Protein AF-A0A8C9UQI3-F1 (afdb_monomer_lite)

Radius of gyration: 52.39 Å; chains: 1; bounding box: 79×38×152 Å

Sequence (183 aa):
MIHDMELAVARRETIMTHAEGQSKMDKKAVTRTDFRHRQMELRKKIRDVHKANEECTKTISELEETQKLMSSSLLEKQEKLSMMQADSDMLEADLRRLVALKRQNLSEIVALQTRLKHLQAVIDGRYVFLFRSKKSLLMEHRRLNDRLGLLSTILTHVQDECPQFQEALSKVTQKIASKLQPT

Foldseek 3Di:
DVVVVVVVVVVVVVVVVVVVVVVPPPPPPCDPVNVVVVVVVVVVVVVVVVVVVVVVVVVVVVVVVVVVVVVVVVVVVVVVVVVVVVVVVVVVVVVVVVVVVVVVVVVVVVVVVVVVVQVVCVVVVNHDDPDPDPVRVVVVVVVVLVVLVVVLVVLVVCCVVCVVCVVVSVVVNVVSVVVNDDD

Structure (mmCIF, N/CA/C/O backbone):
data_AF-A0A8C9UQI3-F1
#
_entry.id   AF-A0A8C9UQI3-F1
#
loop_
_atom_site.group_PDB
_atom_site.id
_atom_site.type_symbol
_atom_site.label_atom_id
_atom_site.label_alt_id
_atom_site.label_comp_id
_atom_site.label_asym_id
_atom_site.label_entity_id
_atom_site.label_seq_id
_atom_site.pdbx_PDB_ins_code
_atom_site.Cartn_x
_atom_site.Cartn_y
_atom_site.Cartn_z
_atom_site.occupancy
_atom_site.B_iso_or_equiv
_atom_site.auth_seq_id
_atom_site.auth_comp_id
_atom_site.auth_asym_id
_atom_site.auth_atom_id
_atom_site.pdbx_PDB_model_num
ATOM 1 N N . MET A 1 1 ? 27.582 -24.320 -107.646 1.00 61.62 1 MET A N 1
ATOM 2 C CA . MET A 1 1 ? 26.244 -23.688 -107.568 1.00 61.62 1 MET A CA 1
ATOM 3 C C . MET A 1 1 ? 25.629 -23.807 -106.175 1.00 61.62 1 MET A C 1
ATOM 5 O O . MET A 1 1 ? 25.519 -22.777 -105.531 1.00 61.62 1 MET A O 1
ATOM 9 N N . ILE A 1 2 ? 25.297 -25.005 -105.662 1.00 75.25 2 ILE A N 1
ATOM 10 C CA . ILE A 1 2 ? 24.794 -25.159 -104.272 1.00 75.25 2 ILE A CA 1
ATOM 11 C C . ILE A 1 2 ? 25.864 -24.753 -103.244 1.00 75.25 2 ILE A C 1
ATOM 13 O O . ILE A 1 2 ? 25.605 -23.924 -102.379 1.00 75.25 2 ILE A O 1
ATOM 17 N N . HIS A 1 3 ? 27.097 -25.237 -103.422 1.00 78.94 3 HIS A N 1
ATOM 18 C CA . HIS A 1 3 ? 28.216 -24.935 -102.524 1.00 78.94 3 HIS A CA 1
ATOM 19 C C . HIS A 1 3 ? 28.535 -23.431 -102.409 1.00 78.94 3 HIS A C 1
ATOM 21 O O . HIS A 1 3 ? 28.840 -22.931 -101.330 1.00 78.94 3 HIS A O 1
ATOM 27 N N . ASP A 1 4 ? 28.410 -22.681 -103.508 1.00 79.31 4 ASP A N 1
ATOM 28 C CA . ASP A 1 4 ? 28.677 -21.238 -103.520 1.00 79.31 4 ASP A CA 1
ATOM 29 C C . ASP A 1 4 ? 27.595 -20.450 -102.764 1.00 79.31 4 ASP A C 1
ATOM 31 O O . ASP A 1 4 ? 27.897 -19.461 -102.093 1.00 79.31 4 ASP A O 1
ATOM 35 N N . MET A 1 5 ? 26.336 -20.905 -102.832 1.00 81.62 5 MET A N 1
ATOM 36 C CA . MET A 1 5 ? 25.239 -20.334 -102.046 1.00 81.62 5 MET A CA 1
ATOM 37 C C . MET A 1 5 ? 25.394 -20.646 -100.556 1.00 81.62 5 MET A C 1
ATOM 39 O O . MET A 1 5 ? 25.215 -19.747 -99.737 1.00 81.62 5 MET A O 1
ATOM 43 N N . GLU A 1 6 ? 25.784 -21.870 -100.196 1.00 84.88 6 GLU A N 1
ATOM 44 C CA . GLU A 1 6 ? 26.065 -22.249 -98.804 1.00 84.88 6 GLU A CA 1
ATOM 45 C C . GLU A 1 6 ? 27.216 -21.422 -98.220 1.00 84.88 6 GLU A C 1
ATOM 47 O O . GLU A 1 6 ? 27.108 -20.898 -97.111 1.00 84.88 6 GLU A O 1
ATOM 52 N N . LEU A 1 7 ? 28.284 -21.208 -98.995 1.00 87.69 7 LEU A N 1
ATOM 53 C CA . LEU A 1 7 ? 29.404 -20.361 -98.589 1.00 87.69 7 LEU A CA 1
ATOM 54 C C . LEU A 1 7 ? 28.975 -18.898 -98.393 1.00 87.69 7 LEU A C 1
ATOM 56 O O . LEU A 1 7 ? 29.434 -18.234 -97.460 1.00 87.69 7 LEU A O 1
ATOM 60 N N . ALA A 1 8 ? 28.094 -18.380 -99.252 1.00 86.75 8 ALA A N 1
ATOM 61 C CA . ALA A 1 8 ? 27.574 -17.021 -99.136 1.00 86.75 8 ALA A CA 1
ATOM 62 C C . ALA A 1 8 ? 26.671 -16.847 -97.902 1.00 86.75 8 ALA A C 1
ATOM 64 O O . ALA A 1 8 ? 26.783 -15.835 -97.204 1.00 86.75 8 ALA A O 1
ATOM 65 N N . VAL A 1 9 ? 25.822 -17.835 -97.601 1.00 85.38 9 VAL A N 1
ATOM 66 C CA . VAL A 1 9 ? 24.972 -17.845 -96.399 1.00 85.38 9 VAL A CA 1
ATOM 67 C C . VAL A 1 9 ? 25.831 -17.945 -95.139 1.00 85.38 9 VAL A C 1
ATOM 69 O O . VAL A 1 9 ? 25.709 -17.083 -94.271 1.00 85.38 9 VAL A O 1
ATOM 72 N N . ALA A 1 10 ? 26.788 -18.876 -95.087 1.00 86.56 10 ALA A N 1
ATOM 73 C CA . ALA A 1 10 ? 27.701 -19.022 -93.953 1.00 86.56 10 ALA A CA 1
ATOM 74 C C . ALA A 1 10 ? 28.517 -17.742 -93.697 1.00 86.56 10 ALA A C 1
ATOM 76 O O . ALA A 1 10 ? 28.660 -17.297 -92.555 1.00 86.56 10 ALA A O 1
ATOM 77 N N . ARG A 1 11 ? 29.008 -17.079 -94.757 1.00 87.19 11 ARG A N 1
ATOM 78 C CA . ARG A 1 11 ? 29.684 -15.774 -94.636 1.00 87.19 11 ARG A CA 1
ATOM 79 C C . ARG A 1 11 ? 28.756 -14.705 -94.073 1.00 87.19 11 ARG A C 1
ATOM 81 O O . ARG A 1 11 ? 29.174 -13.942 -93.207 1.00 87.19 11 ARG A O 1
ATOM 8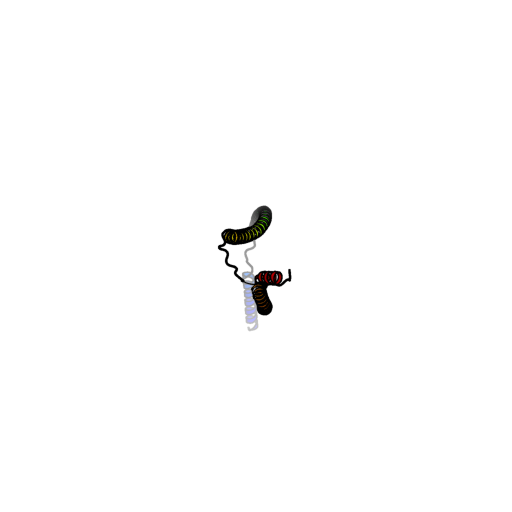8 N N . ARG A 1 12 ? 27.508 -14.643 -94.540 1.00 88.62 12 ARG A N 1
ATOM 89 C CA . ARG A 1 12 ? 26.529 -13.656 -94.071 1.00 88.62 12 ARG A CA 1
ATOM 90 C C . ARG A 1 12 ? 26.159 -13.878 -92.605 1.00 88.62 12 ARG A C 1
ATOM 92 O O . ARG A 1 12 ? 26.115 -12.910 -91.852 1.00 88.62 12 ARG A O 1
ATOM 99 N N . GLU A 1 13 ? 25.965 -15.124 -92.191 1.00 87.31 13 GLU A N 1
ATOM 100 C CA . GLU A 1 13 ? 25.694 -15.490 -90.797 1.00 87.31 13 GLU A CA 1
ATOM 101 C C . GLU A 1 13 ? 26.877 -15.163 -89.884 1.00 87.31 13 GLU A C 1
ATOM 103 O O . GLU A 1 13 ? 26.688 -14.607 -88.801 1.00 87.31 13 GLU A O 1
ATOM 108 N N . THR A 1 14 ? 28.106 -15.404 -90.349 1.00 86.19 14 THR A N 1
ATOM 109 C CA . THR A 1 14 ? 29.331 -15.040 -89.615 1.00 86.19 14 THR A CA 1
ATOM 110 C C . THR A 1 14 ? 29.457 -13.520 -89.458 1.00 86.19 14 THR A C 1
ATOM 112 O O . THR A 1 14 ? 29.793 -13.018 -88.387 1.00 86.19 14 THR A O 1
ATOM 115 N N . ILE A 1 15 ? 29.140 -12.754 -90.507 1.00 86.69 15 ILE A N 1
ATOM 116 C CA . ILE A 1 15 ? 29.147 -11.285 -90.452 1.00 86.69 15 ILE A CA 1
ATOM 117 C C . ILE A 1 15 ? 28.067 -10.773 -89.493 1.00 86.69 15 ILE A C 1
ATOM 119 O O . ILE A 1 15 ? 28.327 -9.861 -88.710 1.00 86.69 15 ILE A O 1
ATOM 123 N N . MET A 1 16 ? 26.872 -11.364 -89.528 1.00 86.44 16 MET A N 1
ATOM 124 C CA . MET A 1 16 ? 25.748 -10.968 -88.681 1.00 86.44 16 MET A CA 1
ATOM 125 C C . MET A 1 16 ? 26.020 -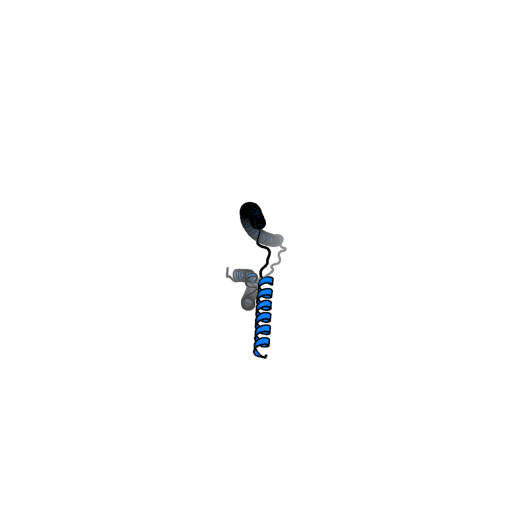11.263 -87.201 1.00 86.44 16 MET A C 1
ATOM 127 O O . MET A 1 16 ? 25.865 -10.374 -86.367 1.00 86.44 16 MET A O 1
ATOM 131 N N . THR A 1 17 ? 26.518 -12.459 -86.878 1.00 82.19 17 THR A N 1
ATOM 132 C CA . THR A 1 17 ? 26.908 -12.829 -85.505 1.00 82.19 17 THR A CA 1
ATOM 133 C C . THR A 1 17 ? 28.048 -11.958 -84.976 1.00 82.19 17 THR A C 1
ATOM 135 O O . THR A 1 17 ? 28.006 -11.511 -83.828 1.00 82.19 17 THR A O 1
ATOM 138 N N . HIS A 1 18 ? 29.032 -11.627 -85.815 1.00 81.50 18 HIS A N 1
ATOM 139 C CA . HIS A 1 18 ? 30.102 -10.703 -85.441 1.00 81.50 18 HIS A CA 1
ATOM 140 C C . HIS A 1 18 ? 29.585 -9.266 -85.222 1.00 81.50 18 HIS A C 1
ATOM 142 O O . HIS A 1 18 ? 29.990 -8.596 -84.269 1.00 81.50 18 HIS A O 1
ATOM 148 N N . ALA A 1 19 ? 28.658 -8.789 -86.056 1.00 79.62 19 ALA A N 1
ATOM 149 C CA . ALA A 1 19 ? 28.045 -7.469 -85.907 1.00 79.62 19 ALA A CA 1
ATOM 150 C C . ALA A 1 19 ? 27.188 -7.363 -84.631 1.00 79.62 19 ALA A C 1
ATOM 152 O O . ALA A 1 19 ? 27.293 -6.374 -83.900 1.00 79.62 19 ALA A O 1
ATOM 153 N N . GLU A 1 20 ? 26.399 -8.392 -84.315 1.00 78.38 20 GLU A N 1
ATOM 154 C CA . GLU A 1 20 ? 25.610 -8.454 -83.082 1.00 78.38 20 GLU A CA 1
ATOM 155 C C . GLU A 1 20 ? 26.498 -8.512 -81.836 1.00 78.38 20 GLU A C 1
ATOM 157 O O . GLU A 1 20 ? 26.252 -7.769 -80.880 1.00 78.38 20 GLU A O 1
ATOM 162 N N . GLY A 1 21 ? 27.565 -9.318 -81.862 1.00 72.69 21 GLY A N 1
ATOM 163 C CA . GLY A 1 21 ? 28.550 -9.386 -80.780 1.00 72.69 21 GLY A CA 1
ATOM 164 C C . GLY A 1 21 ? 29.199 -8.028 -80.504 1.00 72.69 21 GLY A C 1
ATOM 165 O O . GLY A 1 21 ? 29.271 -7.594 -79.354 1.00 72.69 21 GLY A O 1
ATOM 166 N N . GLN A 1 22 ? 29.576 -7.296 -81.556 1.00 68.88 22 GLN A N 1
ATOM 167 C CA . GLN A 1 22 ? 30.124 -5.948 -81.414 1.00 68.88 22 GLN A CA 1
ATOM 168 C C . GLN A 1 22 ? 29.099 -4.907 -80.943 1.00 68.88 22 GLN A C 1
ATOM 170 O O . GLN A 1 22 ? 29.503 -3.910 -80.352 1.00 68.88 22 GLN A O 1
ATOM 175 N N . SER A 1 23 ? 27.801 -5.085 -81.204 1.00 66.06 23 SER A N 1
ATOM 176 C CA . SER A 1 23 ? 26.759 -4.141 -80.761 1.00 66.06 23 SER A CA 1
ATOM 177 C C . SER A 1 23 ? 26.463 -4.220 -79.258 1.00 66.06 23 SER A C 1
ATOM 179 O O . SER A 1 23 ? 26.100 -3.213 -78.655 1.00 66.06 23 SER A O 1
ATOM 181 N N . LYS A 1 24 ? 26.648 -5.403 -78.650 1.00 67.25 24 LYS A N 1
ATOM 182 C CA . LYS A 1 24 ? 26.419 -5.655 -77.215 1.00 67.25 24 LYS A CA 1
ATOM 183 C C . LYS A 1 24 ? 27.597 -5.243 -76.332 1.00 67.25 24 LYS A C 1
ATOM 185 O O . LYS A 1 24 ? 27.432 -5.093 -75.124 1.00 67.25 24 LYS A O 1
ATOM 190 N N . MET A 1 25 ? 28.778 -5.063 -76.916 1.00 60.59 25 MET A N 1
ATOM 191 C CA . MET A 1 25 ? 29.902 -4.431 -76.235 1.00 60.59 25 MET A CA 1
ATOM 192 C C . MET A 1 25 ? 29.695 -2.920 -76.291 1.00 60.59 25 MET A C 1
ATOM 194 O O . MET A 1 25 ? 29.643 -2.346 -77.375 1.00 60.59 25 MET A O 1
ATOM 198 N N . ASP A 1 26 ? 29.556 -2.279 -75.132 1.00 58.00 26 ASP A N 1
ATOM 199 C CA . ASP A 1 26 ? 29.432 -0.826 -75.023 1.00 58.00 26 ASP A CA 1
ATOM 200 C C . ASP A 1 26 ? 30.689 -0.180 -75.647 1.00 58.00 26 ASP A C 1
ATOM 202 O O . ASP A 1 26 ? 31.765 -0.158 -75.050 1.00 58.00 26 ASP A O 1
ATOM 206 N N . LYS A 1 27 ? 30.595 0.261 -76.912 1.00 56.25 27 LYS A N 1
ATOM 207 C CA . LYS A 1 27 ? 31.738 0.704 -77.744 1.00 56.25 27 LYS A CA 1
ATOM 208 C C . LYS A 1 27 ? 32.379 2.010 -77.262 1.00 56.25 27 LYS A C 1
ATOM 210 O O . LYS A 1 27 ? 33.294 2.525 -77.906 1.00 56.25 27 LYS A O 1
ATOM 215 N N . LYS A 1 28 ? 31.915 2.575 -76.147 1.00 61.97 28 LYS A N 1
ATOM 216 C CA . LYS A 1 28 ? 32.562 3.716 -75.505 1.00 61.97 28 LYS A CA 1
ATOM 217 C C . LYS A 1 28 ? 33.799 3.202 -74.781 1.00 61.97 28 LYS A C 1
ATOM 219 O O . LYS A 1 28 ? 33.718 2.739 -73.647 1.00 61.97 28 LYS A O 1
ATOM 224 N N . ALA A 1 29 ? 34.950 3.276 -75.449 1.00 59.62 29 ALA A N 1
ATOM 225 C CA . ALA A 1 29 ? 36.235 3.121 -74.784 1.00 59.62 29 ALA A CA 1
ATOM 226 C C . ALA A 1 29 ? 36.245 4.068 -73.578 1.00 59.62 29 ALA A C 1
ATOM 228 O O . ALA A 1 29 ? 36.160 5.283 -73.755 1.00 59.62 29 ALA A O 1
ATOM 229 N N . VAL A 1 30 ? 36.265 3.510 -72.364 1.00 59.06 30 VAL A N 1
ATOM 230 C CA . VAL A 1 30 ? 36.322 4.298 -71.130 1.00 59.06 30 VAL A CA 1
ATOM 231 C C . VAL A 1 30 ? 37.545 5.187 -71.241 1.00 59.06 30 VAL A C 1
ATOM 233 O O . VAL A 1 30 ? 38.685 4.713 -71.239 1.00 59.06 30 VAL A O 1
ATOM 236 N N . THR A 1 31 ? 37.313 6.484 -71.394 1.00 69.94 31 THR A N 1
ATOM 237 C CA . THR A 1 31 ? 38.409 7.412 -71.612 1.00 69.94 31 THR A CA 1
ATOM 238 C C . THR A 1 31 ? 39.129 7.568 -70.274 1.00 69.94 31 THR A C 1
ATOM 240 O O . THR A 1 31 ? 38.520 7.507 -69.203 1.00 69.94 31 THR A O 1
ATOM 243 N N . ARG A 1 32 ? 40.449 7.789 -70.281 1.00 73.25 32 ARG A N 1
ATOM 244 C CA . ARG A 1 32 ? 41.229 8.044 -69.050 1.00 73.25 32 ARG A CA 1
ATOM 245 C C . ARG A 1 32 ? 40.617 9.162 -68.183 1.00 73.25 32 ARG A C 1
ATOM 247 O O . ARG A 1 32 ? 40.811 9.179 -66.968 1.00 73.25 32 ARG A O 1
ATOM 254 N N . THR A 1 33 ? 39.875 10.084 -68.795 1.00 78.62 33 THR A N 1
ATOM 255 C CA . THR A 1 33 ? 39.068 11.119 -68.138 1.00 78.62 33 THR A CA 1
ATOM 256 C C . THR A 1 33 ? 37.881 10.546 -67.363 1.00 78.62 33 THR A C 1
ATOM 258 O O . THR A 1 33 ? 37.722 10.909 -66.201 1.00 78.62 33 THR A O 1
ATOM 261 N N . ASP A 1 34 ? 37.115 9.614 -67.932 1.00 79.75 34 ASP A N 1
ATOM 262 C CA . ASP A 1 34 ? 35.928 9.004 -67.312 1.00 79.75 34 ASP A CA 1
ATOM 263 C C . ASP A 1 34 ? 36.302 8.198 -66.064 1.00 79.75 34 ASP A C 1
ATOM 265 O O . ASP A 1 34 ? 35.654 8.301 -65.022 1.00 79.75 34 ASP A O 1
ATOM 269 N N . PHE A 1 35 ? 37.417 7.462 -66.125 1.00 84.19 35 PHE A N 1
ATOM 270 C CA . PHE A 1 35 ? 37.953 6.751 -64.961 1.00 84.19 35 PHE A CA 1
ATOM 271 C C . PHE A 1 35 ? 38.355 7.718 -63.839 1.00 84.19 35 PHE A C 1
ATOM 273 O O . PHE A 1 35 ? 38.022 7.500 -62.674 1.00 84.19 35 PHE A O 1
ATOM 280 N N . ARG A 1 36 ? 39.028 8.826 -64.184 1.00 85.12 36 ARG A N 1
ATOM 281 C CA . ARG A 1 36 ? 39.400 9.872 -63.216 1.00 85.12 36 ARG A CA 1
ATOM 282 C C . ARG A 1 36 ? 38.173 10.546 -62.594 1.00 85.12 36 ARG A C 1
ATOM 284 O O . ARG A 1 36 ? 38.186 10.802 -61.391 1.00 85.12 36 ARG A O 1
ATOM 291 N N . HIS A 1 37 ? 37.119 10.793 -63.374 1.00 88.19 37 HIS A N 1
ATOM 292 C CA . HIS A 1 37 ? 35.860 11.353 -62.870 1.00 88.19 37 HIS A CA 1
ATOM 293 C C . HIS A 1 37 ? 35.184 10.379 -61.905 1.00 88.19 37 HIS A C 1
ATOM 295 O O . HIS A 1 37 ? 34.873 10.748 -60.775 1.00 88.19 37 HIS A O 1
ATOM 301 N N . ARG A 1 38 ? 35.072 9.102 -62.283 1.00 88.38 38 ARG A N 1
ATOM 302 C CA . ARG A 1 38 ? 34.468 8.072 -61.430 1.00 88.38 38 ARG A CA 1
ATOM 303 C C . ARG A 1 38 ? 35.259 7.845 -60.141 1.00 88.38 38 ARG A C 1
ATOM 305 O O . ARG A 1 38 ? 34.670 7.686 -59.075 1.00 88.38 38 ARG A O 1
ATOM 312 N N . GLN A 1 39 ? 36.589 7.906 -60.201 1.00 89.62 39 GLN A N 1
ATOM 313 C CA . GLN A 1 39 ? 37.445 7.864 -59.015 1.00 89.62 39 GLN A CA 1
ATOM 314 C C . GLN A 1 39 ? 37.210 9.075 -58.095 1.00 89.62 39 GLN A C 1
ATOM 316 O O . GLN A 1 39 ? 37.176 8.923 -56.872 1.00 89.62 39 GLN A O 1
ATOM 321 N N . MET A 1 40 ? 37.037 10.273 -58.660 1.00 92.94 40 MET A N 1
ATOM 322 C CA . MET A 1 40 ? 36.732 11.482 -57.893 1.00 92.94 40 MET A CA 1
ATOM 323 C C . MET A 1 40 ? 35.353 11.402 -57.229 1.00 92.94 40 MET A C 1
ATOM 325 O O . MET A 1 40 ? 35.236 11.714 -56.043 1.00 92.94 40 MET A O 1
ATOM 329 N N . GLU A 1 41 ? 34.335 10.935 -57.953 1.00 94.12 41 GLU A N 1
ATOM 330 C CA . GLU A 1 41 ? 32.988 10.718 -57.418 1.00 94.12 41 GLU A CA 1
ATOM 331 C C . GLU A 1 41 ? 32.977 9.692 -56.288 1.00 94.12 41 GLU A C 1
ATOM 333 O O . GLU A 1 41 ? 32.378 9.943 -55.246 1.00 94.12 41 GLU A O 1
ATOM 338 N N . LEU A 1 42 ? 33.670 8.561 -56.452 1.00 94.88 42 LEU A N 1
ATOM 339 C CA . LEU A 1 42 ? 33.787 7.551 -55.399 1.00 94.88 42 LEU A CA 1
ATOM 340 C C . LEU A 1 42 ? 34.471 8.125 -54.158 1.00 94.88 42 LEU A C 1
ATOM 342 O O . LEU A 1 42 ? 33.975 7.945 -53.051 1.00 94.88 42 LEU A O 1
ATOM 346 N N . ARG A 1 43 ? 35.556 8.890 -54.326 1.00 95.12 43 ARG A N 1
ATOM 347 C CA . ARG A 1 43 ? 36.208 9.588 -53.207 1.00 95.12 43 ARG A CA 1
ATOM 348 C C . ARG A 1 43 ? 35.276 10.589 -52.526 1.00 95.12 43 ARG A C 1
ATOM 350 O O . ARG A 1 43 ? 35.344 10.730 -51.310 1.00 95.12 43 ARG A O 1
ATOM 357 N N . LYS A 1 44 ? 34.424 11.288 -53.284 1.00 96.00 44 LYS A N 1
ATOM 358 C CA . LYS A 1 44 ? 33.410 12.190 -52.724 1.00 96.00 44 LYS A CA 1
ATOM 359 C C . LYS A 1 44 ? 32.370 11.409 -51.921 1.00 96.00 44 LYS A C 1
ATOM 361 O O . LYS A 1 44 ? 32.185 11.719 -50.755 1.00 96.00 44 LYS A O 1
ATOM 366 N N . LYS A 1 45 ? 31.799 10.343 -52.492 1.00 96.62 45 LYS A N 1
ATOM 367 C CA . LYS A 1 45 ? 30.837 9.469 -51.803 1.00 96.62 45 LYS A CA 1
ATOM 368 C C . LYS A 1 45 ? 31.411 8.875 -50.519 1.00 96.62 45 LYS A C 1
ATOM 370 O O . LYS A 1 45 ? 30.726 8.872 -49.509 1.00 96.62 45 LYS A O 1
ATOM 375 N N . ILE A 1 46 ? 32.670 8.429 -50.533 1.00 95.75 46 ILE A N 1
ATOM 376 C CA . ILE A 1 46 ? 33.348 7.920 -49.331 1.00 95.75 46 ILE A CA 1
ATOM 377 C C . ILE A 1 46 ? 33.413 8.998 -48.241 1.00 95.75 46 ILE A C 1
ATOM 379 O O . ILE A 1 46 ? 33.114 8.706 -47.088 1.00 95.75 46 ILE A O 1
ATOM 383 N N . ARG A 1 47 ? 33.758 10.245 -48.591 1.00 96.44 47 ARG A N 1
ATOM 384 C CA . ARG A 1 47 ? 33.777 11.356 -47.625 1.00 96.44 47 ARG A CA 1
ATOM 385 C C . ARG A 1 47 ? 32.386 11.695 -47.099 1.00 96.44 47 ARG A C 1
ATOM 387 O O . ARG A 1 47 ? 32.238 11.887 -45.899 1.00 96.44 47 ARG A O 1
ATOM 394 N N . ASP A 1 48 ? 31.388 11.749 -47.976 1.00 96.81 48 ASP A N 1
ATOM 395 C CA . ASP A 1 48 ? 30.011 12.070 -47.594 1.00 96.81 48 ASP A CA 1
ATOM 396 C C . ASP A 1 48 ? 29.447 10.995 -46.645 1.00 96.81 48 ASP A C 1
ATOM 398 O O . ASP A 1 48 ? 28.857 11.324 -45.619 1.00 96.81 48 ASP A O 1
ATOM 402 N N . VAL A 1 49 ? 29.713 9.712 -46.926 1.00 96.75 49 VAL A N 1
ATOM 403 C CA . VAL A 1 49 ? 29.351 8.591 -46.043 1.00 96.75 49 VAL A CA 1
ATOM 404 C C . VAL A 1 49 ? 30.098 8.662 -44.712 1.00 96.75 49 VAL A C 1
ATOM 406 O O . VAL A 1 49 ? 29.486 8.447 -43.673 1.00 96.75 49 VAL A O 1
ATOM 409 N N . HIS A 1 50 ? 31.391 8.997 -44.711 1.00 97.00 50 HIS A N 1
ATOM 410 C CA . HIS A 1 50 ? 32.153 9.149 -43.469 1.00 97.00 50 HIS A CA 1
ATOM 411 C C . HIS A 1 50 ? 31.586 10.274 -42.595 1.00 97.00 50 HIS A C 1
ATOM 413 O O . HIS A 1 50 ? 31.414 10.094 -41.393 1.00 97.00 50 HIS A O 1
ATOM 419 N N . LYS A 1 51 ? 31.227 11.408 -43.206 1.00 97.19 51 LYS A N 1
ATOM 420 C CA . LYS A 1 51 ? 30.599 12.530 -42.504 1.00 97.19 51 LYS A CA 1
ATOM 421 C C . LYS A 1 51 ? 29.241 12.137 -41.915 1.00 97.19 51 LYS A C 1
ATOM 423 O O . LYS A 1 51 ? 28.997 12.391 -40.741 1.00 97.19 51 LYS A O 1
ATOM 428 N N . ALA A 1 52 ? 28.394 11.468 -42.699 1.00 96.81 52 ALA A N 1
ATOM 429 C CA . ALA A 1 52 ? 27.117 10.955 -42.207 1.00 96.81 52 ALA A CA 1
ATOM 430 C C . ALA A 1 52 ? 27.314 9.946 -41.061 1.00 96.81 52 ALA A C 1
ATOM 432 O O . ALA A 1 52 ? 26.585 9.980 -40.078 1.00 96.81 52 ALA A O 1
ATOM 433 N N . ASN A 1 53 ? 28.336 9.089 -41.143 1.00 96.88 53 ASN A N 1
ATOM 434 C CA . ASN A 1 53 ? 28.664 8.138 -40.084 1.00 96.88 53 ASN A CA 1
ATOM 435 C C . ASN A 1 53 ? 29.126 8.837 -38.793 1.00 96.88 53 ASN A C 1
ATOM 437 O O . ASN A 1 53 ? 28.722 8.436 -37.704 1.00 96.88 53 ASN A O 1
ATOM 441 N N . GLU A 1 54 ? 29.945 9.887 -38.888 1.00 97.06 54 GLU A N 1
ATOM 442 C CA . GLU A 1 54 ? 30.338 10.707 -37.733 1.00 97.06 54 GLU A CA 1
ATOM 443 C C . GLU A 1 54 ? 29.135 11.405 -37.092 1.00 97.06 54 GLU A C 1
ATOM 445 O O . GLU A 1 54 ? 29.020 11.424 -35.868 1.00 97.06 54 GLU A O 1
ATOM 450 N N . GLU A 1 55 ? 28.232 11.962 -37.902 1.00 97.31 55 GLU A N 1
ATOM 451 C CA . GLU A 1 55 ? 26.984 12.568 -37.431 1.00 97.31 55 GLU A CA 1
ATOM 452 C C . GLU A 1 55 ? 26.108 11.526 -36.720 1.00 97.31 55 GLU A C 1
ATOM 454 O O . GLU A 1 55 ? 25.711 11.749 -35.577 1.00 97.31 55 GLU A O 1
ATOM 459 N N . CYS A 1 56 ? 25.903 10.347 -37.319 1.00 97.06 56 CYS A N 1
ATOM 460 C CA . CYS A 1 56 ? 25.198 9.239 -36.674 1.00 97.06 56 CYS A CA 1
ATOM 461 C C . CYS A 1 56 ? 25.862 8.830 -35.353 1.00 97.06 56 CYS A C 1
ATOM 463 O O . CYS A 1 56 ? 25.176 8.686 -34.344 1.00 97.06 56 CYS A O 1
ATOM 465 N N . THR A 1 57 ? 27.189 8.700 -35.323 1.00 97.38 57 THR A N 1
ATOM 466 C CA . THR A 1 57 ? 27.927 8.320 -34.108 1.00 97.38 57 THR A CA 1
ATOM 467 C C . THR A 1 57 ? 27.712 9.341 -32.989 1.00 97.38 57 THR A C 1
ATOM 469 O O . THR A 1 57 ? 27.443 8.951 -31.857 1.00 97.38 57 THR A O 1
ATOM 472 N N . LYS A 1 58 ? 27.742 10.644 -33.304 1.00 97.75 58 LYS A N 1
ATOM 473 C CA . LYS A 1 58 ? 27.443 11.708 -32.330 1.00 97.75 58 LYS A CA 1
ATOM 474 C C . LYS A 1 58 ? 26.023 11.595 -31.786 1.00 97.75 58 LYS A C 1
ATOM 476 O O . LYS A 1 58 ? 25.847 11.607 -30.574 1.00 97.75 58 LYS A O 1
ATOM 481 N N . THR A 1 59 ? 25.032 11.416 -32.662 1.00 97.62 59 THR A N 1
ATOM 482 C CA . THR A 1 59 ? 23.633 11.273 -32.225 1.00 97.62 59 THR A CA 1
ATOM 483 C C . THR A 1 59 ? 23.419 10.042 -31.347 1.00 97.62 59 THR A C 1
ATOM 485 O O . THR A 1 59 ? 22.660 10.107 -30.386 1.00 97.62 59 THR A O 1
ATOM 488 N N . ILE A 1 60 ? 24.114 8.933 -31.628 1.00 97.88 60 ILE A N 1
ATOM 489 C CA . ILE A 1 60 ? 24.061 7.726 -30.797 1.00 97.88 60 ILE A CA 1
ATOM 490 C C . ILE A 1 60 ? 24.612 8.031 -29.404 1.00 97.88 60 ILE A C 1
ATOM 492 O O . ILE A 1 60 ? 23.939 7.742 -28.420 1.00 97.88 60 ILE A O 1
ATOM 496 N N . SER A 1 61 ? 25.778 8.673 -29.306 1.00 97.75 61 SER A N 1
ATOM 497 C CA . SER A 1 61 ? 26.359 9.037 -28.009 1.00 97.75 61 SER A CA 1
ATOM 498 C C . SER A 1 61 ? 25.476 10.005 -27.216 1.00 97.75 61 SER A C 1
ATOM 500 O O . SER A 1 61 ? 25.308 9.833 -26.013 1.00 97.75 61 SER A O 1
ATOM 502 N N . GLU A 1 62 ? 24.869 10.998 -27.870 1.00 97.69 62 GLU A N 1
ATOM 503 C CA . GLU A 1 62 ? 23.916 11.907 -27.221 1.00 97.69 62 GLU A CA 1
ATOM 504 C C . GLU A 1 62 ? 22.697 11.147 -26.677 1.00 97.69 62 GLU A C 1
ATOM 506 O O . GLU A 1 62 ? 22.304 11.340 -25.524 1.00 97.69 62 GLU A O 1
ATOM 511 N N . LEU A 1 63 ? 22.129 10.233 -27.470 1.00 98.12 63 LEU A N 1
ATOM 512 C CA . LEU A 1 63 ? 21.005 9.400 -27.045 1.00 98.12 63 LEU A CA 1
ATOM 513 C C . LEU A 1 63 ? 21.379 8.489 -25.871 1.00 98.12 63 LEU A C 1
ATOM 515 O O . LEU A 1 63 ? 20.612 8.404 -24.914 1.00 98.12 63 LEU A O 1
ATOM 519 N N . GLU A 1 64 ? 22.556 7.868 -25.888 1.00 98.00 64 GLU A N 1
ATOM 520 C CA . GLU A 1 64 ? 23.044 7.034 -24.784 1.00 98.00 64 GLU A CA 1
ATOM 521 C C . GLU A 1 64 ? 23.186 7.829 -23.479 1.00 98.00 64 GLU A C 1
ATOM 523 O O . GLU A 1 64 ? 22.779 7.356 -22.416 1.00 98.00 64 GLU A O 1
ATOM 528 N N . GLU A 1 65 ? 23.706 9.056 -23.539 1.00 97.56 65 GLU A N 1
ATOM 529 C CA . GLU A 1 65 ? 23.808 9.918 -22.358 1.00 97.56 65 GLU A CA 1
ATOM 530 C C . GLU A 1 65 ? 22.428 10.343 -21.842 1.00 97.56 65 GLU A C 1
ATOM 532 O O . GLU A 1 65 ? 22.157 10.245 -20.641 1.00 97.56 65 GLU A O 1
ATOM 537 N N . THR A 1 66 ? 21.502 10.723 -22.730 1.00 97.25 66 THR A N 1
ATOM 538 C CA . THR A 1 66 ? 20.123 11.030 -22.308 1.00 97.25 66 THR A CA 1
ATOM 539 C C . THR A 1 66 ? 19.424 9.814 -21.699 1.00 97.25 66 THR A C 1
ATOM 541 O O . THR A 1 66 ? 18.749 9.947 -20.677 1.00 97.25 66 THR A O 1
ATOM 544 N N . GLN A 1 67 ? 19.639 8.615 -22.250 1.00 97.94 67 GLN A N 1
ATOM 545 C CA . GLN A 1 67 ? 19.090 7.373 -21.719 1.00 97.94 67 GLN A CA 1
ATOM 546 C C . GLN A 1 67 ? 19.615 7.090 -20.309 1.00 97.94 67 GLN A C 1
ATOM 548 O O . GLN A 1 67 ? 18.828 6.726 -19.431 1.00 97.94 67 GLN A O 1
ATOM 553 N N . LYS A 1 68 ? 20.919 7.272 -20.062 1.00 97.88 68 LYS A N 1
ATOM 554 C CA . LYS A 1 68 ? 21.515 7.093 -18.728 1.00 97.88 68 LYS A CA 1
ATOM 555 C C . LYS A 1 68 ? 20.908 8.056 -17.711 1.00 97.88 68 LYS A C 1
ATOM 557 O O . LYS A 1 68 ? 20.509 7.616 -16.633 1.00 97.88 68 LYS A O 1
ATOM 562 N N . LEU A 1 69 ? 20.785 9.337 -18.064 1.00 97.75 69 LEU A N 1
ATOM 563 C CA . LEU A 1 69 ? 20.196 10.363 -17.196 1.00 97.75 69 LEU A CA 1
ATOM 564 C C . LEU A 1 69 ? 18.717 10.091 -16.896 1.00 97.75 69 LEU A C 1
ATOM 566 O O . LEU A 1 69 ? 18.269 10.224 -15.758 1.00 97.75 69 LEU A O 1
ATOM 570 N N . MET A 1 70 ? 17.946 9.680 -17.902 1.00 97.62 70 MET A N 1
ATOM 571 C CA . MET A 1 70 ? 16.548 9.308 -17.698 1.00 97.62 70 MET A CA 1
ATOM 572 C C . MET A 1 70 ? 16.417 8.052 -16.836 1.00 97.62 70 MET A C 1
ATOM 574 O O . MET A 1 70 ? 15.543 7.997 -15.975 1.00 97.62 70 MET A O 1
ATOM 578 N N . SER A 1 71 ? 17.293 7.065 -17.027 1.00 98.06 71 SER A N 1
ATOM 579 C CA . SER A 1 71 ? 17.281 5.823 -16.249 1.00 98.06 71 SER A CA 1
ATOM 580 C C . SER A 1 71 ? 17.622 6.073 -14.781 1.00 98.06 71 SER A C 1
ATOM 582 O O . SER A 1 71 ? 16.943 5.546 -13.903 1.00 98.06 71 SER A O 1
ATOM 584 N N . SER A 1 72 ? 18.620 6.914 -14.491 1.00 97.75 72 SER A N 1
ATOM 585 C CA . SER A 1 72 ? 18.954 7.279 -13.109 1.00 97.75 72 SER A CA 1
ATOM 586 C C . SER A 1 72 ? 17.823 8.061 -12.440 1.00 97.75 72 SER A C 1
ATOM 588 O O . SER A 1 72 ? 17.448 7.746 -11.311 1.00 97.75 72 SER A O 1
ATOM 590 N N . SER A 1 73 ? 17.211 9.014 -13.153 1.00 98.19 73 SER A N 1
ATOM 591 C CA . SER A 1 73 ? 16.052 9.753 -12.646 1.00 98.19 73 SER A CA 1
ATOM 592 C C . SER A 1 73 ? 14.855 8.835 -12.386 1.00 98.19 73 SER A C 1
ATOM 594 O O . SER A 1 73 ? 14.187 8.965 -11.361 1.00 98.19 73 SER A O 1
ATOM 596 N N . LEU A 1 74 ? 14.598 7.874 -13.277 1.00 98.25 74 LEU A N 1
ATOM 597 C CA . LEU A 1 74 ? 13.520 6.904 -13.114 1.00 98.25 74 LEU A CA 1
ATOM 598 C C . LEU A 1 74 ? 13.724 6.040 -11.865 1.00 98.25 74 LEU A C 1
ATOM 600 O O . LEU A 1 74 ? 12.777 5.860 -11.102 1.00 98.25 74 LEU A O 1
ATOM 604 N N . LEU A 1 75 ? 14.948 5.560 -11.626 1.00 98.06 75 LEU A N 1
ATOM 605 C CA . LEU A 1 75 ? 15.281 4.780 -10.431 1.00 98.06 75 LEU A CA 1
ATOM 606 C C . LEU A 1 75 ? 15.080 5.591 -9.146 1.00 98.06 75 LEU A C 1
ATOM 608 O O . LEU A 1 75 ? 14.443 5.105 -8.215 1.00 98.06 75 LEU A O 1
ATOM 612 N N . GLU A 1 76 ? 15.526 6.849 -9.117 1.00 98.06 76 GLU A N 1
ATOM 613 C CA . GLU A 1 76 ? 15.315 7.736 -7.966 1.00 98.06 76 GLU A CA 1
ATOM 614 C C . GLU A 1 76 ? 13.816 7.956 -7.688 1.00 98.06 76 GLU A C 1
ATOM 616 O O . GLU A 1 76 ? 13.365 7.969 -6.539 1.00 98.06 76 GLU A O 1
ATOM 621 N N . LYS A 1 77 ? 13.006 8.121 -8.741 1.00 97.94 77 LYS A N 1
ATOM 622 C CA . LYS A 1 77 ? 11.548 8.255 -8.605 1.00 97.94 77 LYS A CA 1
ATOM 623 C C . LYS A 1 77 ? 10.901 6.958 -8.133 1.00 97.94 77 LYS A C 1
ATOM 625 O O . LYS A 1 77 ? 9.987 7.020 -7.313 1.00 97.94 77 LYS A O 1
ATOM 630 N N . GLN A 1 78 ? 11.371 5.810 -8.611 1.00 98.25 78 GLN A N 1
ATOM 631 C CA . GLN A 1 78 ? 10.886 4.502 -8.185 1.00 98.25 78 GLN A CA 1
ATOM 632 C C . GLN A 1 78 ? 11.178 4.251 -6.701 1.00 98.25 78 GLN A C 1
ATOM 634 O O . GLN A 1 78 ? 10.291 3.803 -5.977 1.00 98.25 78 GLN A O 1
ATOM 639 N N . GLU A 1 79 ? 12.372 4.605 -6.226 1.00 98.06 79 GLU A N 1
ATOM 640 C CA . GLU A 1 79 ? 12.731 4.504 -4.810 1.00 98.06 79 GLU A CA 1
ATOM 641 C C . GLU A 1 79 ? 11.839 5.404 -3.945 1.00 98.06 79 GLU A C 1
ATOM 643 O O . GLU A 1 79 ? 11.212 4.926 -2.999 1.00 98.06 79 GLU A O 1
ATOM 648 N N . LYS A 1 80 ? 11.661 6.675 -4.330 1.00 98.12 80 LYS A N 1
ATOM 649 C CA . LYS A 1 80 ? 10.756 7.600 -3.625 1.00 98.12 80 LYS A CA 1
ATOM 650 C C . LYS A 1 80 ? 9.319 7.086 -3.569 1.00 98.12 80 LYS A C 1
ATOM 652 O O . LYS A 1 80 ? 8.689 7.167 -2.519 1.00 98.12 80 LYS A O 1
ATOM 657 N N . LEU A 1 81 ? 8.808 6.540 -4.673 1.00 98.19 81 LEU A N 1
ATOM 658 C CA . LEU A 1 81 ? 7.475 5.936 -4.705 1.00 98.19 81 LEU A CA 1
ATOM 659 C C . LEU A 1 81 ? 7.380 4.730 -3.769 1.00 98.19 81 LEU A C 1
ATOM 661 O O . LEU A 1 81 ? 6.385 4.600 -3.064 1.00 98.19 81 LEU A O 1
ATOM 665 N N . SER A 1 82 ? 8.412 3.884 -3.717 1.00 98.12 82 SER A N 1
ATOM 666 C CA . SER A 1 82 ? 8.427 2.729 -2.815 1.00 98.12 82 SER A CA 1
ATOM 667 C C . SER A 1 82 ? 8.413 3.138 -1.338 1.00 98.12 82 SER A C 1
ATOM 669 O O . SER A 1 82 ? 7.670 2.555 -0.552 1.00 98.12 82 SER A O 1
ATOM 671 N N . MET A 1 83 ? 9.148 4.195 -0.978 1.00 98.00 83 MET A N 1
ATOM 672 C CA . MET A 1 83 ? 9.131 4.757 0.374 1.00 98.00 83 MET A CA 1
ATOM 673 C C . MET A 1 83 ? 7.757 5.335 0.722 1.00 98.00 83 MET A C 1
ATOM 675 O O . MET A 1 83 ? 7.193 5.004 1.760 1.00 98.00 83 MET A O 1
ATOM 679 N N . MET A 1 84 ? 7.179 6.141 -0.176 1.00 97.94 84 MET A N 1
ATOM 680 C CA . MET A 1 84 ? 5.844 6.715 0.026 1.00 97.94 84 MET A CA 1
ATOM 681 C C . MET A 1 84 ? 4.758 5.641 0.141 1.00 97.94 84 MET A C 1
ATOM 683 O O . MET A 1 84 ? 3.816 5.809 0.913 1.00 97.94 84 MET A O 1
ATOM 687 N N . GLN A 1 85 ? 4.880 4.540 -0.605 1.00 98.12 85 GLN A N 1
ATOM 688 C CA . GLN A 1 85 ? 3.958 3.414 -0.497 1.00 98.12 85 GLN A CA 1
ATOM 689 C C . GLN A 1 85 ? 4.050 2.760 0.886 1.00 98.12 85 GLN A C 1
ATOM 691 O O . GLN A 1 85 ? 3.020 2.557 1.522 1.00 98.12 85 GLN A O 1
ATOM 696 N N . ALA A 1 86 ? 5.264 2.503 1.382 1.00 98.00 86 ALA A N 1
ATOM 697 C CA . ALA A 1 86 ? 5.461 1.943 2.717 1.00 98.00 86 ALA A CA 1
ATOM 698 C C . ALA A 1 86 ? 4.882 2.856 3.816 1.00 98.00 86 ALA A C 1
ATOM 700 O O . ALA A 1 86 ? 4.191 2.377 4.716 1.00 98.00 86 ALA A O 1
ATOM 701 N N . ASP A 1 87 ? 5.096 4.171 3.714 1.00 98.19 87 ASP A N 1
ATOM 702 C CA . ASP A 1 87 ? 4.522 5.152 4.643 1.00 98.19 87 ASP A CA 1
ATOM 703 C C . ASP A 1 87 ? 2.986 5.168 4.592 1.00 98.19 87 ASP A C 1
ATOM 705 O O . ASP A 1 87 ? 2.322 5.219 5.633 1.00 98.19 87 ASP A O 1
ATOM 709 N N . SER A 1 88 ? 2.406 5.083 3.392 1.00 98.12 88 SER A N 1
ATOM 710 C CA . SER A 1 88 ? 0.956 4.990 3.200 1.00 98.12 88 SER A CA 1
ATOM 711 C C . SER A 1 88 ? 0.382 3.728 3.847 1.00 98.12 88 SER A C 1
ATOM 713 O O . SER A 1 88 ? -0.622 3.806 4.558 1.00 98.12 88 SER A O 1
ATOM 715 N N . ASP A 1 89 ? 1.030 2.579 3.651 1.00 98.00 89 ASP A N 1
ATOM 716 C CA . ASP A 1 89 ? 0.594 1.299 4.217 1.00 98.00 89 ASP A CA 1
ATOM 717 C C . ASP A 1 89 ? 0.651 1.324 5.758 1.00 98.00 89 ASP A C 1
ATOM 719 O O . ASP A 1 89 ? -0.270 0.846 6.432 1.00 98.00 89 ASP A O 1
ATOM 723 N N . MET A 1 90 ? 1.689 1.944 6.338 1.00 98.19 90 MET A N 1
ATOM 724 C CA . MET A 1 90 ? 1.788 2.159 7.789 1.00 98.19 90 MET A CA 1
ATOM 725 C C . MET A 1 90 ? 0.656 3.049 8.317 1.00 98.19 90 MET A C 1
ATOM 727 O O . MET A 1 90 ? -0.009 2.691 9.295 1.00 98.19 90 MET A O 1
ATOM 731 N N . LEU A 1 91 ? 0.398 4.185 7.662 1.00 98.38 91 LEU A N 1
ATOM 732 C CA . LEU A 1 91 ? -0.677 5.105 8.044 1.00 98.38 91 LEU A CA 1
ATOM 733 C C . LEU A 1 91 ? -2.056 4.443 7.947 1.00 98.38 91 LEU A C 1
ATOM 735 O O . LEU A 1 91 ? -2.912 4.664 8.808 1.00 98.38 91 LEU A O 1
ATOM 739 N N . GLU A 1 92 ? -2.281 3.601 6.938 1.00 98.31 92 GLU A N 1
ATOM 740 C CA . GLU A 1 92 ? -3.534 2.864 6.798 1.00 98.31 92 GLU A CA 1
ATOM 741 C C . GLU A 1 92 ? -3.718 1.839 7.929 1.00 98.31 92 GLU A C 1
ATOM 743 O O . GLU A 1 92 ? -4.809 1.732 8.505 1.00 98.31 92 GLU A O 1
ATOM 748 N N . ALA A 1 93 ? -2.658 1.115 8.300 1.00 97.44 93 ALA A N 1
ATOM 749 C CA . ALA A 1 93 ? -2.688 0.189 9.428 1.00 97.44 93 ALA A CA 1
ATOM 750 C C . ALA A 1 93 ? -3.014 0.911 10.748 1.00 97.44 93 ALA A C 1
ATOM 752 O O . ALA A 1 93 ? -3.875 0.456 11.515 1.00 97.44 93 ALA A O 1
ATOM 753 N N . ASP A 1 94 ? -2.400 2.071 10.988 1.00 98.31 94 ASP A N 1
ATOM 754 C CA . ASP A 1 94 ? -2.676 2.891 12.166 1.00 98.31 94 ASP A CA 1
ATOM 755 C C . ASP A 1 94 ? -4.100 3.450 12.175 1.00 98.31 94 ASP A C 1
ATOM 757 O O . ASP A 1 94 ? -4.776 3.412 13.209 1.00 98.31 94 ASP A O 1
ATOM 761 N N . LEU A 1 95 ? -4.609 3.894 11.024 1.00 98.25 95 LEU A N 1
ATOM 762 C CA . LEU A 1 95 ? -5.992 4.344 10.893 1.00 98.25 95 LEU A CA 1
ATOM 763 C C . LEU A 1 95 ? -6.971 3.219 11.251 1.00 98.25 95 LEU A C 1
ATOM 765 O O . LEU A 1 95 ? -7.896 3.430 12.042 1.00 98.25 95 LEU A O 1
ATOM 769 N N . ARG A 1 96 ? -6.757 2.007 10.723 1.00 97.12 96 ARG A N 1
ATOM 770 C CA . ARG A 1 96 ? -7.587 0.830 11.038 1.00 97.12 96 ARG A CA 1
ATOM 771 C C . ARG A 1 96 ? -7.568 0.528 12.540 1.00 97.12 96 ARG A C 1
ATOM 773 O O . ARG A 1 96 ? -8.631 0.306 13.130 1.00 97.12 96 ARG A O 1
ATOM 780 N N . ARG A 1 97 ? -6.391 0.584 13.174 1.00 97.69 97 ARG A N 1
ATOM 781 C CA . ARG A 1 97 ? -6.219 0.386 14.624 1.00 97.69 97 ARG A CA 1
ATOM 782 C C . ARG A 1 97 ? -6.958 1.449 15.440 1.00 97.69 97 ARG A C 1
ATOM 784 O O . ARG A 1 97 ? -7.706 1.105 16.357 1.00 97.69 97 ARG A O 1
ATOM 791 N N . LEU A 1 98 ? -6.805 2.727 15.094 1.00 98.38 98 LEU A N 1
ATOM 792 C CA . LEU A 1 98 ? -7.458 3.841 15.789 1.00 98.38 98 LEU A CA 1
ATOM 793 C C . LEU A 1 98 ? -8.982 3.801 15.640 1.00 98.38 98 LEU A C 1
ATOM 795 O O . LEU A 1 98 ? -9.703 4.055 16.606 1.00 98.38 98 LEU A O 1
ATOM 799 N N . VAL A 1 99 ? -9.497 3.428 14.467 1.00 98.00 99 VAL A N 1
ATOM 800 C CA . VAL A 1 99 ? -10.940 3.249 14.248 1.00 98.00 99 VAL A CA 1
ATOM 801 C C . VAL A 1 99 ? -11.487 2.099 15.094 1.00 98.00 99 VAL A C 1
ATOM 803 O O . VAL A 1 99 ? -12.552 2.245 15.701 1.00 98.00 99 VAL A O 1
ATOM 806 N N . ALA A 1 100 ? -10.773 0.973 15.173 1.00 95.38 100 ALA A N 1
ATOM 807 C CA . ALA A 1 100 ? -11.163 -0.148 16.026 1.00 95.38 100 ALA A CA 1
ATOM 808 C C . ALA A 1 100 ? -11.193 0.257 17.510 1.00 95.38 100 ALA A C 1
ATOM 810 O O . ALA A 1 100 ? -12.194 0.014 18.187 1.00 95.38 100 ALA A O 1
ATOM 811 N N . LEU A 1 101 ? -10.158 0.962 17.980 1.00 97.69 101 LEU A N 1
ATOM 812 C CA . LEU A 1 101 ? -10.085 1.473 19.350 1.00 97.69 101 LEU A CA 1
ATOM 813 C C . LEU A 1 101 ? -11.214 2.469 19.649 1.00 97.69 101 LEU A C 1
ATOM 815 O O . LEU A 1 101 ? -11.890 2.358 20.668 1.00 97.69 101 LEU A O 1
ATOM 819 N N . LYS A 1 102 ? -11.495 3.402 18.731 1.00 98.19 102 LYS A N 1
ATOM 820 C CA . LYS A 1 102 ? -12.610 4.350 18.866 1.00 98.19 102 LYS A CA 1
ATOM 821 C C . LYS A 1 102 ? -13.949 3.623 19.007 1.00 98.19 102 LYS A C 1
ATOM 823 O O . LYS A 1 102 ? -14.755 3.992 19.858 1.00 98.19 102 LYS A O 1
ATOM 828 N N . ARG A 1 103 ? -14.195 2.592 18.191 1.00 96.44 103 ARG A N 1
ATOM 829 C CA . ARG A 1 103 ? -15.421 1.777 18.272 1.00 96.44 103 ARG A CA 1
ATOM 830 C C . ARG A 1 103 ? -15.524 1.045 19.609 1.00 96.44 103 ARG A C 1
ATOM 832 O O . ARG A 1 103 ? -16.603 1.036 20.199 1.00 96.44 103 ARG A O 1
ATOM 839 N N . GLN A 1 104 ? -14.421 0.476 20.095 1.00 96.19 104 GLN A N 1
ATOM 840 C CA . GLN A 1 104 ? -14.367 -0.176 21.403 1.00 96.19 104 GLN A CA 1
ATOM 841 C C . GLN A 1 104 ? -14.688 0.810 22.532 1.00 96.19 104 GLN A C 1
ATOM 843 O O . GLN A 1 104 ? -15.605 0.553 23.309 1.00 96.19 104 GLN A O 1
ATOM 848 N N . ASN A 1 105 ? -14.016 1.963 22.564 1.00 98.00 105 ASN A N 1
ATOM 849 C CA . ASN A 1 105 ? -14.223 2.986 23.591 1.00 98.00 105 ASN A CA 1
ATOM 850 C C . ASN A 1 105 ? -15.668 3.502 23.593 1.00 98.00 105 ASN A C 1
ATOM 852 O O . ASN A 1 105 ? -16.277 3.641 24.650 1.00 98.00 105 ASN A O 1
ATOM 856 N N . LEU A 1 106 ? -16.257 3.742 22.416 1.00 98.00 106 LEU A N 1
ATOM 857 C CA . LEU A 1 106 ? -17.662 4.148 22.310 1.00 98.00 106 LEU A CA 1
ATOM 858 C C . LEU A 1 106 ? -18.610 3.070 22.848 1.00 98.00 106 LEU A C 1
ATOM 860 O O . LEU A 1 106 ? -19.541 3.390 23.586 1.00 98.00 106 LEU A O 1
ATOM 864 N N . SER A 1 107 ? -18.365 1.798 22.519 1.00 95.88 107 SER A N 1
ATOM 865 C CA . SER A 1 107 ? -19.156 0.684 23.049 1.00 95.88 107 SER A CA 1
ATOM 866 C C . SER A 1 107 ? -19.060 0.592 24.574 1.00 95.88 107 SER A C 1
ATOM 868 O O . SER A 1 107 ? -20.061 0.307 25.231 1.00 95.88 107 SER A O 1
ATOM 870 N N . GLU A 1 108 ? -17.877 0.821 25.138 1.00 97.12 108 GLU A N 1
ATOM 871 C CA . GLU A 1 108 ? -17.651 0.793 26.582 1.00 97.12 108 GLU A CA 1
ATOM 872 C C . GLU A 1 108 ? -18.343 1.962 27.287 1.00 97.12 108 GLU A C 1
ATOM 874 O O . GLU A 1 108 ? -19.062 1.749 28.263 1.00 97.12 108 GLU A O 1
ATOM 879 N N . ILE A 1 109 ? -18.232 3.178 26.745 1.00 97.94 109 ILE A N 1
ATOM 880 C CA . ILE A 1 109 ? -18.924 4.361 27.272 1.00 97.94 109 ILE A CA 1
ATOM 881 C C . ILE A 1 109 ? -20.437 4.125 27.313 1.00 97.94 109 ILE A C 1
ATOM 883 O O . ILE A 1 109 ? -21.064 4.371 28.342 1.00 97.94 109 ILE A O 1
ATOM 887 N N . VAL A 1 110 ? -21.031 3.604 26.235 1.00 98.12 110 VAL A N 1
ATOM 888 C CA . VAL A 1 110 ? -22.474 3.312 26.193 1.00 98.12 110 VAL A CA 1
ATOM 889 C C . VAL A 1 110 ? -22.855 2.247 27.227 1.00 98.12 110 VAL A C 1
ATOM 891 O O . VAL A 1 110 ? -23.879 2.385 27.904 1.00 98.12 110 VAL A O 1
ATOM 894 N N . ALA A 1 111 ? -22.033 1.210 27.404 1.00 96.06 111 ALA A N 1
ATOM 895 C CA . ALA A 1 111 ? -22.266 0.186 28.420 1.00 96.06 111 ALA A CA 1
ATOM 896 C C . ALA A 1 111 ? -22.208 0.769 29.843 1.00 96.06 111 ALA A C 1
ATOM 898 O O . ALA A 1 111 ? -23.095 0.497 30.657 1.00 96.06 111 ALA A O 1
ATOM 899 N N . LEU A 1 112 ? -21.218 1.619 30.132 1.00 97.69 112 LEU A N 1
ATOM 900 C CA . LEU A 1 112 ? -21.066 2.294 31.423 1.00 97.69 112 LEU A CA 1
ATOM 901 C C . LEU A 1 112 ? -22.209 3.277 31.693 1.00 97.69 112 LEU A C 1
ATOM 903 O O . LEU A 1 112 ? -22.775 3.263 32.783 1.00 97.69 112 LEU A O 1
ATOM 907 N N . GLN A 1 113 ? -22.615 4.070 30.701 1.00 97.75 113 GLN A N 1
ATOM 908 C CA . GLN A 1 113 ? -23.769 4.967 30.807 1.00 97.75 113 GLN A CA 1
ATOM 909 C C . GLN A 1 113 ? -25.065 4.194 31.063 1.00 97.75 113 GLN A C 1
ATOM 911 O O . GLN A 1 113 ? -25.881 4.595 31.891 1.00 97.75 113 GLN A O 1
ATOM 916 N N . THR A 1 114 ? -25.254 3.064 30.383 1.00 95.56 114 THR A N 1
ATOM 917 C CA . THR A 1 114 ? -26.419 2.195 30.594 1.00 95.56 114 THR A CA 1
ATOM 918 C C . THR A 1 114 ? -26.412 1.610 32.006 1.00 95.56 114 THR A C 1
ATOM 920 O O . THR A 1 114 ? -27.431 1.637 32.696 1.00 95.56 114 THR A O 1
ATOM 923 N N . ARG A 1 115 ? -25.251 1.145 32.484 1.00 94.81 115 ARG A N 1
ATOM 924 C CA . ARG A 1 115 ? -25.084 0.665 33.860 1.00 94.81 115 ARG A CA 1
ATOM 925 C C . ARG A 1 115 ? -25.376 1.765 34.880 1.00 94.81 115 ARG A C 1
ATOM 927 O O . ARG A 1 115 ? -26.099 1.505 35.836 1.00 94.81 115 ARG A O 1
ATOM 934 N N . LEU A 1 116 ? -24.871 2.977 34.660 1.00 96.69 116 LEU A N 1
ATOM 935 C CA . LEU A 1 116 ? -25.129 4.131 35.519 1.00 96.69 116 LEU A CA 1
ATOM 936 C C . LEU A 1 116 ? -26.629 4.440 35.601 1.00 96.69 116 LEU A C 1
ATOM 938 O O . LEU A 1 116 ? -27.151 4.596 36.699 1.00 96.69 116 LEU A O 1
ATOM 942 N N . LYS A 1 117 ? -27.340 4.453 34.465 1.00 95.38 117 LYS A N 1
ATOM 943 C CA . LYS A 1 117 ? -28.799 4.657 34.434 1.00 95.38 117 LYS A CA 1
ATOM 944 C C . LYS A 1 117 ? -29.547 3.602 35.247 1.00 95.38 117 LYS A C 1
ATOM 946 O O . LYS A 1 117 ? -30.458 3.947 35.994 1.00 95.38 117 LYS A O 1
ATOM 951 N N . HIS A 1 118 ? -29.160 2.332 35.132 1.00 93.31 118 HIS A N 1
ATOM 952 C CA . HIS A 1 118 ? -29.762 1.266 35.932 1.00 93.31 118 HIS A CA 1
ATOM 953 C C . HIS A 1 118 ? -29.486 1.442 37.427 1.00 93.31 118 HIS A C 1
ATOM 955 O O . HIS A 1 118 ? -30.412 1.328 38.221 1.00 93.31 118 HIS A O 1
ATOM 961 N N . LEU A 1 119 ? -28.247 1.764 37.812 1.00 95.12 119 LEU A N 1
ATOM 962 C CA . LEU A 1 119 ? -27.896 2.015 39.212 1.00 95.12 119 LEU A CA 1
ATOM 963 C C . LEU A 1 119 ? -28.660 3.216 39.781 1.00 95.12 119 LEU A C 1
ATOM 965 O O . LEU A 1 119 ? -29.188 3.124 40.884 1.00 95.12 119 LEU A O 1
ATOM 969 N N . GLN A 1 120 ? -28.800 4.297 39.012 1.00 96.50 120 GLN A N 1
ATOM 970 C CA . GLN A 1 120 ? -29.599 5.449 39.424 1.00 96.50 120 GLN A CA 1
ATOM 971 C C . GLN A 1 120 ? -31.070 5.069 39.617 1.00 96.50 120 GLN A C 1
ATOM 973 O O . GLN A 1 120 ? -31.666 5.414 40.629 1.00 96.50 120 GLN A O 1
ATOM 978 N N . ALA A 1 121 ? -31.650 4.288 38.702 1.00 95.44 121 ALA A N 1
ATOM 979 C CA . ALA A 1 121 ? -33.019 3.807 38.859 1.00 95.44 121 ALA A CA 1
ATOM 980 C C . ALA A 1 121 ? -33.197 2.928 40.111 1.00 95.44 121 ALA A C 1
ATOM 982 O O . ALA A 1 121 ? -34.276 2.937 40.700 1.00 95.44 121 ALA A O 1
ATOM 983 N N . VAL A 1 122 ? -32.166 2.174 40.519 1.00 94.31 122 VAL A N 1
ATOM 984 C CA . VAL A 1 122 ? -32.185 1.388 41.766 1.00 94.31 122 VAL A CA 1
ATOM 985 C C . VAL A 1 122 ? -32.201 2.320 42.975 1.00 94.31 122 VAL A C 1
ATOM 987 O O . VAL A 1 122 ? -33.023 2.121 43.864 1.00 94.31 122 VAL A O 1
ATOM 990 N N . ILE A 1 123 ? -31.348 3.350 42.981 1.00 95.69 123 ILE A N 1
ATOM 991 C CA . ILE A 1 123 ? -31.308 4.372 44.041 1.00 95.69 123 ILE A CA 1
ATOM 992 C C . ILE A 1 123 ? -32.659 5.089 44.152 1.00 95.69 123 ILE A C 1
ATOM 994 O O . ILE A 1 123 ? -33.181 5.255 45.250 1.00 95.69 123 ILE A O 1
ATOM 998 N N . ASP A 1 124 ? -33.262 5.444 43.018 1.00 96.44 124 ASP A N 1
ATOM 999 C CA . ASP A 1 124 ? -34.551 6.139 42.964 1.00 96.44 124 ASP A CA 1
ATOM 1000 C C . ASP A 1 124 ? -35.754 5.221 43.269 1.00 96.44 124 ASP A C 1
ATOM 1002 O O . ASP A 1 124 ? -36.898 5.671 43.221 1.00 96.44 124 ASP A O 1
ATOM 1006 N N . GLY A 1 125 ? -35.537 3.918 43.490 1.00 93.81 125 GLY A N 1
ATOM 1007 C CA . GLY A 1 125 ? -36.603 2.931 43.700 1.00 93.81 125 GLY A CA 1
ATOM 1008 C C . GLY A 1 125 ? -37.475 2.648 42.466 1.00 93.81 125 GLY A C 1
ATOM 1009 O O . GLY A 1 125 ? -38.514 2.002 42.577 1.00 93.81 125 GLY A O 1
ATOM 1010 N N . ARG A 1 126 ? -37.070 3.113 41.277 1.00 94.19 126 ARG A N 1
ATOM 1011 C CA . ARG A 1 126 ? -37.804 2.969 40.003 1.00 94.19 126 ARG A CA 1
ATOM 1012 C C . ARG A 1 126 ? -37.329 1.792 39.151 1.00 94.19 126 ARG A C 1
ATOM 1014 O O . ARG A 1 126 ? -37.867 1.559 38.069 1.00 94.19 126 ARG A O 1
ATOM 1021 N N . TYR A 1 127 ? -36.295 1.076 39.585 1.00 91.31 127 TYR A N 1
ATOM 1022 C CA . TYR A 1 127 ? -35.729 -0.025 38.815 1.00 91.31 127 TYR A CA 1
ATOM 1023 C C . TYR A 1 127 ? -36.664 -1.235 38.774 1.00 91.31 127 TYR A C 1
ATOM 1025 O O . TYR A 1 127 ? -37.034 -1.795 39.805 1.00 91.31 127 TYR A O 1
ATOM 1033 N N . VAL A 1 128 ? -36.993 -1.678 37.561 1.00 86.31 128 VAL A N 1
ATOM 1034 C CA . VAL A 1 128 ? -37.783 -2.888 37.328 1.00 86.31 128 VAL A CA 1
ATOM 1035 C C . VAL A 1 128 ? -36.842 -4.034 36.976 1.00 86.31 128 VAL A C 1
ATOM 1037 O O . VAL A 1 128 ? -36.145 -3.990 35.963 1.00 86.31 128 VAL A O 1
ATOM 1040 N N . PHE A 1 129 ? -36.838 -5.085 37.800 1.00 82.12 129 PHE A N 1
ATOM 1041 C CA . PHE A 1 129 ? -36.080 -6.297 37.506 1.00 82.12 129 PHE A CA 1
ATOM 1042 C C . PHE A 1 129 ? -36.592 -6.949 36.220 1.00 82.12 129 PHE A C 1
ATOM 1044 O O . PHE A 1 129 ? -37.753 -7.355 36.145 1.00 82.12 129 PHE A O 1
ATOM 1051 N N . LEU A 1 130 ? -35.698 -7.118 35.243 1.00 82.56 130 LEU A N 1
ATOM 1052 C CA . LEU A 1 130 ? -35.972 -7.889 34.024 1.0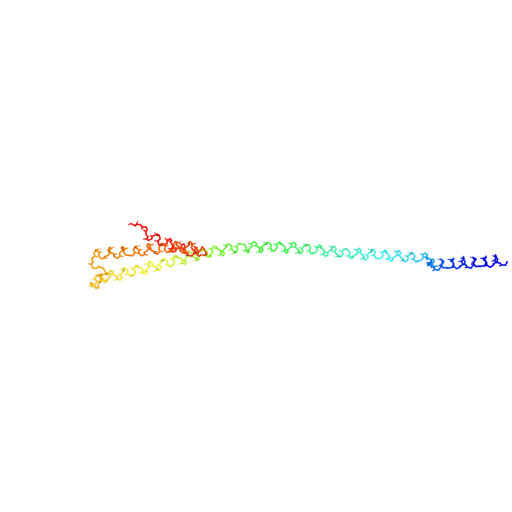0 82.56 130 LEU A CA 1
ATOM 1053 C C . LEU A 1 130 ? -36.382 -9.331 34.352 1.00 82.56 130 LEU A C 1
ATOM 1055 O O . LEU A 1 130 ? -37.290 -9.879 33.734 1.00 82.56 130 LEU A O 1
ATOM 1059 N N . PHE A 1 131 ? -35.752 -9.921 35.371 1.00 84.75 131 PHE A N 1
ATOM 1060 C CA . PHE A 1 131 ? -36.065 -11.259 35.858 1.00 84.75 131 PHE A CA 1
ATOM 1061 C C . PHE A 1 131 ? -36.356 -11.208 37.352 1.00 84.75 131 PHE A C 1
ATOM 1063 O O . PHE A 1 131 ? -35.497 -10.851 38.154 1.00 84.75 131 PHE A O 1
ATOM 1070 N N . ARG A 1 132 ? -37.578 -11.591 37.733 1.00 83.81 132 ARG A N 1
ATOM 1071 C CA . ARG A 1 132 ? -38.045 -11.544 39.130 1.00 83.81 132 ARG A CA 1
ATOM 1072 C C . ARG A 1 132 ? -37.431 -12.624 40.028 1.00 83.81 132 ARG A C 1
ATOM 1074 O O . ARG A 1 132 ? -37.540 -12.529 41.243 1.00 83.81 132 ARG A O 1
ATOM 1081 N N . SER A 1 133 ? -36.817 -13.665 39.458 1.00 89.19 133 SER A N 1
ATOM 1082 C CA . SER A 1 133 ? -36.194 -14.754 40.220 1.00 89.19 133 SER A CA 1
ATOM 1083 C C . SER A 1 133 ? -34.898 -15.243 39.577 1.00 89.19 133 SER A C 1
ATOM 1085 O O . SER A 1 133 ? -34.751 -15.248 38.353 1.00 89.19 133 SER A O 1
ATOM 1087 N N . LYS A 1 134 ? -33.976 -15.748 40.409 1.00 89.00 134 LYS A N 1
ATOM 1088 C CA . LYS A 1 134 ? -32.721 -16.376 39.957 1.00 89.00 134 LYS A CA 1
ATOM 1089 C C . LYS A 1 134 ? -32.972 -17.543 38.992 1.00 89.00 134 LYS A C 1
ATOM 1091 O O . LYS A 1 134 ? -32.215 -17.735 38.047 1.00 89.00 134 LYS A O 1
ATOM 1096 N N . LYS A 1 135 ? -34.060 -18.295 39.198 1.00 90.69 135 LYS A N 1
ATOM 1097 C CA . LYS A 1 135 ? -34.461 -19.407 38.323 1.00 90.69 135 LYS A CA 1
ATOM 1098 C C . LYS A 1 135 ? -34.838 -18.920 36.919 1.00 90.69 135 LYS A C 1
ATOM 1100 O O . LYS A 1 135 ? -34.402 -19.522 35.945 1.00 90.69 135 LYS A O 1
ATOM 1105 N N . SER A 1 136 ? -35.599 -17.826 36.817 1.00 89.44 136 SER A N 1
ATOM 1106 C CA . SER A 1 136 ? -35.974 -17.223 35.529 1.00 89.44 136 SER A CA 1
ATOM 1107 C C . SER A 1 136 ? -34.756 -16.680 34.777 1.00 89.44 136 SER A C 1
ATOM 1109 O O . SER A 1 136 ? -34.624 -16.936 33.584 1.00 89.44 136 SER A O 1
ATOM 1111 N N . LEU A 1 137 ? -33.824 -16.034 35.485 1.00 89.81 137 LEU A N 1
ATOM 1112 C CA . LEU A 1 137 ? -32.561 -15.561 34.911 1.00 89.81 137 LEU A CA 1
ATOM 1113 C C . LEU A 1 137 ? -31.723 -16.715 34.331 1.00 89.81 137 LEU A C 1
ATOM 1115 O O . LEU A 1 137 ? -31.264 -16.641 33.195 1.00 89.81 137 LEU A O 1
ATOM 1119 N N . LEU A 1 138 ? -31.538 -17.799 35.093 1.00 91.00 138 LEU A N 1
ATOM 1120 C CA . LEU A 1 138 ? -30.772 -18.967 34.638 1.00 91.00 138 LEU A CA 1
ATOM 1121 C C . LEU A 1 138 ? -31.419 -19.659 33.432 1.00 91.00 138 LEU A C 1
ATOM 1123 O O . LEU A 1 138 ? -30.710 -20.143 32.553 1.00 91.00 138 LEU A O 1
ATOM 1127 N N . MET A 1 139 ? -32.751 -19.708 33.384 1.00 92.38 139 MET A N 1
ATOM 1128 C CA . MET A 1 139 ? -33.486 -20.290 32.261 1.00 92.38 139 MET A CA 1
ATOM 1129 C C . MET A 1 139 ? -33.284 -19.484 30.973 1.00 92.38 139 MET A C 1
ATOM 1131 O O . MET A 1 139 ? -33.006 -20.073 29.931 1.00 92.38 139 MET A O 1
ATOM 1135 N N . GLU A 1 140 ? -33.344 -18.153 31.048 1.00 91.06 140 GLU A N 1
ATOM 1136 C CA . GLU A 1 140 ? -33.071 -17.297 29.888 1.00 91.06 140 GLU A CA 1
ATOM 1137 C C . GLU A 1 140 ? -31.596 -17.330 29.474 1.00 91.06 140 GLU A C 1
ATOM 1139 O O . GLU A 1 140 ? -31.310 -17.390 28.282 1.00 91.06 140 GLU A O 1
ATOM 1144 N N . HIS A 1 141 ? -30.651 -17.409 30.418 1.00 88.88 141 HIS A N 1
ATOM 1145 C CA . HIS A 1 141 ? -29.240 -17.638 30.081 1.00 88.88 141 HIS A CA 1
ATOM 1146 C C . HIS A 1 141 ? -29.022 -18.948 29.319 1.00 88.88 141 HIS A C 1
ATOM 1148 O O . HIS A 1 141 ? -28.306 -18.950 28.319 1.00 88.88 141 HIS A O 1
ATOM 1154 N N . ARG A 1 142 ? -29.653 -20.049 29.753 1.00 91.06 142 ARG A N 1
ATOM 1155 C CA . ARG A 1 142 ? -29.596 -21.331 29.031 1.00 91.06 142 ARG A CA 1
ATOM 1156 C C . ARG A 1 142 ? -30.179 -21.200 27.633 1.00 91.06 142 ARG A C 1
ATOM 1158 O O . ARG A 1 142 ? -29.490 -21.502 26.671 1.00 91.06 142 ARG A O 1
ATOM 1165 N N . ARG A 1 143 ? -31.382 -20.635 27.512 1.00 93.62 143 ARG A N 1
ATOM 1166 C CA . ARG A 1 143 ? -32.027 -20.391 26.216 1.00 93.62 143 ARG A CA 1
ATOM 1167 C C . ARG A 1 143 ? -31.137 -19.578 25.273 1.00 93.62 143 ARG A C 1
ATOM 1169 O O . ARG A 1 143 ? -31.102 -19.847 24.074 1.00 93.62 143 ARG A O 1
ATOM 1176 N N . LEU A 1 144 ? -30.443 -18.566 25.790 1.00 90.94 144 LEU A N 1
ATOM 1177 C CA . LEU A 1 144 ? -29.551 -17.730 24.992 1.00 90.94 144 LEU A CA 1
ATOM 1178 C C . LEU A 1 144 ? -28.297 -18.497 24.554 1.00 90.94 144 LEU A C 1
ATOM 1180 O O . LEU A 1 144 ? -27.920 -18.396 23.390 1.00 90.94 144 LEU A O 1
ATOM 1184 N N . ASN A 1 145 ? -27.709 -19.302 25.444 1.00 91.88 145 ASN A N 1
ATOM 1185 C CA . ASN A 1 145 ? -26.595 -20.195 25.117 1.00 91.88 145 ASN A CA 1
ATOM 1186 C C . ASN A 1 145 ? -26.987 -21.253 24.079 1.00 91.88 145 ASN A C 1
ATOM 1188 O O . ASN A 1 145 ? -26.235 -21.462 23.132 1.00 91.88 145 ASN A O 1
ATOM 1192 N N . ASP A 1 146 ? -28.171 -21.856 24.190 1.00 92.81 146 ASP A 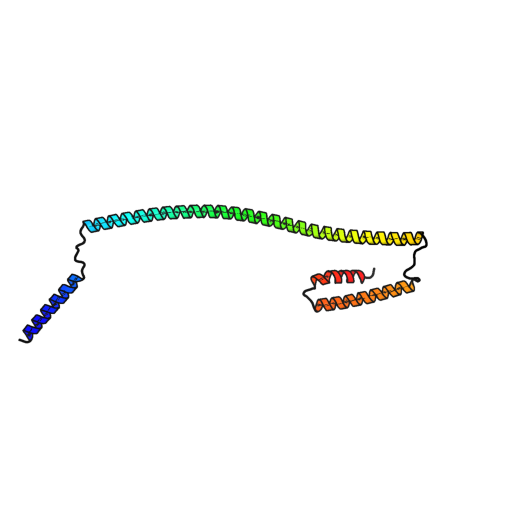N 1
ATOM 1193 C CA . ASP A 1 146 ? -28.665 -22.848 23.228 1.00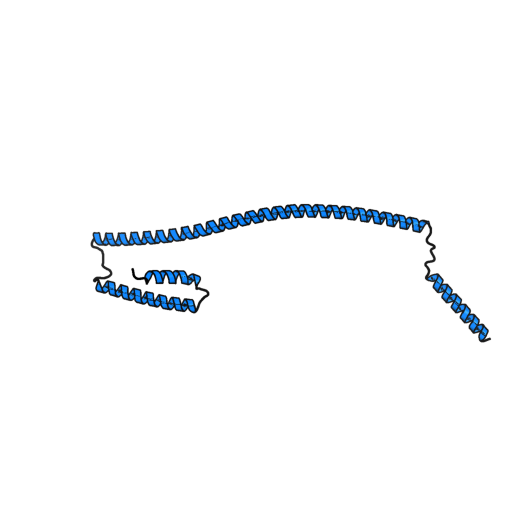 92.81 146 ASP A CA 1
ATOM 1194 C C . ASP A 1 146 ? -28.828 -22.221 21.834 1.00 92.81 146 ASP A C 1
ATOM 1196 O O . ASP A 1 146 ? -28.385 -22.775 20.826 1.00 92.81 146 ASP A O 1
ATOM 1200 N N . ARG A 1 147 ? -29.398 -21.008 21.767 1.00 94.38 147 ARG A N 1
ATOM 1201 C CA . ARG A 1 147 ? -29.507 -20.247 20.510 1.00 94.38 147 ARG A CA 1
ATOM 1202 C C . ARG A 1 147 ? -28.141 -19.874 19.945 1.00 94.38 147 ARG A C 1
ATOM 1204 O O . ARG A 1 147 ? -27.963 -19.900 18.731 1.00 94.38 147 ARG A O 1
ATOM 1211 N N . LEU A 1 148 ? -27.194 -19.510 20.803 1.00 92.94 148 LEU A N 1
ATOM 1212 C CA . LEU A 1 148 ? -25.835 -19.173 20.396 1.00 92.94 148 LEU A CA 1
ATOM 1213 C C . LEU A 1 148 ? -25.096 -20.408 19.854 1.00 92.94 148 LEU A C 1
ATOM 1215 O O . LEU A 1 148 ? -24.402 -20.304 18.846 1.00 92.94 148 LEU A O 1
ATOM 1219 N N . GLY A 1 149 ? -25.307 -21.575 20.468 1.00 92.56 149 GLY A N 1
ATOM 1220 C CA . GLY A 1 149 ? -24.815 -22.862 19.983 1.00 92.56 149 GLY A CA 1
ATOM 1221 C C . GLY A 1 149 ? -25.380 -23.207 18.606 1.00 92.56 149 GLY A C 1
ATOM 1222 O O . GLY A 1 149 ? -24.615 -23.529 17.703 1.00 92.56 149 GLY A O 1
ATOM 1223 N N . LEU A 1 150 ? -26.692 -23.034 18.406 1.00 93.75 150 LEU A N 1
ATOM 1224 C CA . LEU A 1 150 ? -27.331 -23.215 17.097 1.00 93.75 150 LEU A CA 1
ATOM 1225 C C . LEU A 1 150 ? -26.770 -22.257 16.035 1.00 93.75 150 LEU A C 1
ATOM 1227 O O . LEU A 1 150 ? -26.520 -22.651 14.903 1.00 93.75 150 LEU A O 1
ATOM 1231 N N . LEU A 1 151 ? -26.554 -20.988 16.383 1.00 92.38 151 LEU A N 1
ATOM 1232 C CA . LEU A 1 151 ? -25.931 -20.042 15.457 1.00 92.38 151 LEU A CA 1
ATOM 1233 C C . LEU A 1 151 ? -24.497 -20.450 15.119 1.00 92.38 151 LEU A C 1
ATOM 1235 O O . LEU A 1 151 ? -24.088 -20.288 13.976 1.00 92.38 151 LEU A O 1
ATOM 1239 N N . SER A 1 152 ? -23.753 -21.001 16.080 1.00 91.06 152 SER A N 1
ATOM 1240 C CA . SER A 1 152 ? -22.409 -21.518 15.831 1.00 91.06 152 SER A CA 1
ATOM 1241 C C . SER A 1 152 ? -22.428 -22.677 14.838 1.00 91.06 152 SER A C 1
ATOM 1243 O O . SER A 1 152 ? -21.600 -22.682 13.936 1.00 91.06 152 SER A O 1
ATOM 1245 N N . THR A 1 153 ? -23.363 -23.624 14.966 1.00 91.62 153 THR A N 1
ATOM 1246 C CA . THR A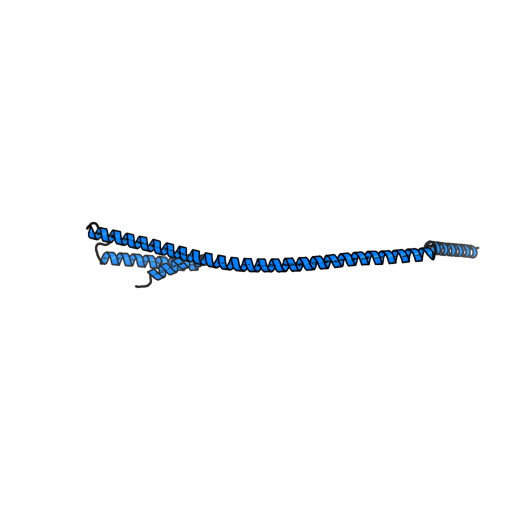 1 153 ? -23.452 -24.771 14.045 1.00 91.62 153 THR A CA 1
ATOM 1247 C C . THR A 1 153 ? -23.903 -24.358 12.646 1.00 91.62 153 THR A C 1
ATOM 1249 O O . THR A 1 153 ? -23.359 -24.843 11.656 1.00 91.62 153 THR A O 1
ATOM 1252 N N . ILE A 1 154 ? -24.850 -23.419 12.545 1.00 91.88 154 ILE A N 1
ATOM 1253 C CA . ILE A 1 154 ? -25.242 -22.828 11.258 1.00 91.88 154 ILE A CA 1
ATOM 1254 C C . ILE A 1 154 ? -24.039 -22.126 10.626 1.00 91.88 154 ILE A C 1
ATOM 1256 O O . ILE A 1 154 ? -23.780 -22.293 9.440 1.00 91.88 154 ILE A O 1
ATOM 1260 N N . LEU A 1 155 ? -23.283 -21.357 11.409 1.00 90.50 155 LEU A N 1
ATOM 1261 C CA . LEU A 1 155 ? -22.157 -20.590 10.894 1.00 90.50 155 LEU A CA 1
ATOM 1262 C C . LEU A 1 155 ? -21.013 -21.487 10.414 1.00 90.50 155 LEU A C 1
ATOM 1264 O O . LEU A 1 155 ? -20.433 -21.187 9.376 1.00 90.50 155 LEU A O 1
ATOM 1268 N N . THR A 1 156 ? -20.714 -22.585 11.116 1.00 87.44 156 THR A N 1
ATOM 1269 C CA . THR A 1 156 ? -19.729 -23.573 10.645 1.00 87.44 156 THR A CA 1
ATOM 1270 C C . THR A 1 156 ? -20.185 -24.227 9.346 1.00 87.44 156 THR A C 1
ATOM 1272 O O . THR A 1 156 ? -19.405 -24.319 8.409 1.00 87.44 156 THR A O 1
ATOM 1275 N N . HIS A 1 157 ? -21.469 -24.577 9.239 1.00 90.19 157 HIS A N 1
ATOM 1276 C CA . HIS A 1 157 ? -22.010 -25.161 8.016 1.00 90.19 157 HIS A CA 1
ATOM 1277 C C . HIS A 1 157 ? -21.949 -24.187 6.827 1.00 90.19 157 HIS A C 1
ATOM 1279 O O . HIS A 1 157 ? -21.496 -24.552 5.749 1.00 90.19 157 HIS A O 1
ATOM 1285 N N . VAL A 1 158 ? -22.310 -22.917 7.037 1.00 90.25 158 VAL A N 1
ATOM 1286 C CA . VAL A 1 158 ? -22.206 -21.866 6.010 1.00 90.25 158 VAL A CA 1
ATOM 1287 C C . VAL A 1 158 ? -20.747 -21.596 5.624 1.00 90.25 158 VAL A C 1
ATOM 1289 O O . VAL A 1 158 ? -20.472 -21.273 4.471 1.00 90.25 158 VAL A O 1
ATOM 1292 N N . GLN A 1 159 ? -19.799 -21.723 6.558 1.00 87.44 159 GLN A N 1
ATOM 1293 C CA . GLN A 1 159 ? -18.371 -21.620 6.247 1.00 87.44 159 GLN A CA 1
ATOM 1294 C C . GLN A 1 159 ? -17.895 -22.758 5.337 1.00 87.44 159 GLN A C 1
ATOM 1296 O O . GLN A 1 159 ? -17.108 -22.491 4.429 1.00 87.44 159 GLN A O 1
ATOM 1301 N N . ASP A 1 160 ? -18.401 -23.975 5.542 1.00 87.25 160 ASP A N 1
ATOM 1302 C CA . ASP A 1 160 ? -18.092 -25.129 4.693 1.00 87.25 160 ASP A CA 1
ATOM 1303 C C . ASP A 1 160 ? -18.714 -24.989 3.291 1.00 87.25 160 ASP A C 1
ATOM 1305 O O . ASP A 1 160 ? -18.073 -25.300 2.288 1.00 87.25 160 ASP A O 1
ATOM 1309 N N . GLU A 1 161 ? -19.946 -24.475 3.196 1.00 91.81 161 GLU A N 1
ATOM 1310 C CA . GLU A 1 161 ? -20.651 -24.280 1.919 1.00 91.81 161 GLU A CA 1
ATOM 1311 C C . GLU A 1 161 ? -20.139 -23.076 1.113 1.00 91.81 161 GLU A C 1
ATOM 1313 O O . GLU A 1 161 ? -20.205 -23.072 -0.118 1.00 91.81 161 GLU A O 1
ATOM 1318 N N . CYS A 1 162 ? -19.647 -22.034 1.788 1.00 87.00 162 CYS A N 1
ATOM 1319 C CA . CYS A 1 162 ? -19.265 -20.762 1.173 1.00 87.00 162 CYS A CA 1
ATOM 1320 C C . CYS A 1 162 ? -17.830 -20.330 1.541 1.00 87.00 162 CYS A C 1
ATOM 1322 O O . CYS A 1 162 ? -17.648 -19.319 2.234 1.00 87.00 162 CYS A O 1
ATOM 1324 N N . PRO A 1 163 ? -16.788 -20.998 1.006 1.00 85.19 163 PRO A N 1
ATOM 1325 C CA . PRO A 1 163 ? -15.389 -20.679 1.316 1.00 85.19 163 PRO A CA 1
ATOM 1326 C C . PRO A 1 163 ? -14.991 -19.244 0.927 1.00 85.19 163 PRO A C 1
ATOM 1328 O O . PRO A 1 163 ? -14.161 -18.617 1.578 1.00 85.19 163 PRO A O 1
ATOM 1331 N N . GLN A 1 164 ? -15.651 -18.667 -0.079 1.00 88.44 164 GLN A N 1
ATOM 1332 C CA . GLN A 1 164 ? -15.441 -17.283 -0.522 1.00 88.44 164 GLN A CA 1
ATOM 1333 C C . GLN A 1 164 ? -15.718 -16.214 0.554 1.00 88.44 164 GLN A C 1
ATOM 1335 O O . GLN A 1 164 ? -15.200 -15.104 0.459 1.00 88.44 164 GLN A O 1
ATOM 1340 N N . PHE A 1 165 ? -16.505 -16.527 1.591 1.00 84.06 165 PHE A N 1
ATOM 1341 C CA . PHE A 1 165 ? -16.824 -15.595 2.682 1.00 84.06 165 PHE A CA 1
ATOM 1342 C C . PHE A 1 165 ? -16.110 -15.926 3.997 1.00 84.06 165 PHE A C 1
ATOM 1344 O O . PHE A 1 165 ? -16.412 -15.322 5.030 1.00 84.06 165 PHE A O 1
ATOM 1351 N N . GLN A 1 166 ? -15.147 -16.850 3.986 1.00 84.56 166 GLN A N 1
ATOM 1352 C CA . GLN A 1 166 ? -14.510 -17.349 5.204 1.00 84.56 166 GLN A CA 1
ATOM 1353 C C . GLN A 1 166 ? -13.859 -16.229 6.032 1.00 84.56 166 GLN A C 1
ATOM 1355 O O . GLN A 1 166 ? -14.041 -16.183 7.250 1.00 84.56 166 GLN A O 1
ATOM 1360 N N . GLU A 1 167 ? -13.184 -15.271 5.389 1.00 83.50 167 GLU A N 1
ATOM 1361 C CA . GLU A 1 167 ? -12.548 -14.141 6.079 1.00 83.50 167 GLU A CA 1
ATOM 1362 C C . GLU A 1 167 ? -13.578 -13.228 6.765 1.00 83.50 167 GLU A C 1
ATOM 1364 O O . GLU A 1 167 ? -13.399 -12.842 7.924 1.00 83.50 167 GLU A O 1
ATOM 1369 N N . ALA A 1 168 ? -14.697 -12.934 6.098 1.00 84.00 168 ALA A N 1
ATOM 1370 C CA . ALA A 1 168 ? -15.765 -12.112 6.662 1.00 84.00 168 ALA A CA 1
ATOM 1371 C C . ALA A 1 168 ? -16.465 -12.813 7.840 1.00 84.00 168 ALA A C 1
ATOM 1373 O O . ALA A 1 168 ? -16.730 -12.184 8.870 1.00 84.00 168 ALA A O 1
ATOM 1374 N N . LEU A 1 169 ? -16.718 -14.120 7.713 1.00 87.38 169 LEU A N 1
ATOM 1375 C CA . LEU A 1 169 ? -17.390 -14.924 8.736 1.00 87.38 169 LEU A CA 1
ATOM 1376 C C . LEU A 1 169 ? -16.476 -15.230 9.933 1.00 87.38 169 LEU A C 1
ATOM 1378 O O . LEU A 1 169 ? -16.970 -15.313 11.056 1.00 87.38 169 LEU A O 1
ATOM 1382 N N . SER A 1 170 ? -15.154 -15.306 9.737 1.00 84.25 170 SER A N 1
ATOM 1383 C CA . SER A 1 170 ? -14.175 -15.638 10.789 1.00 84.25 170 SER A CA 1
ATOM 1384 C C . SER A 1 170 ? -14.302 -14.760 12.041 1.00 84.25 170 SER A C 1
ATOM 1386 O O . SER A 1 170 ? -14.283 -15.264 13.166 1.00 84.25 170 SER A O 1
ATOM 1388 N N . LYS A 1 171 ? -14.523 -13.451 11.859 1.00 84.94 171 LYS A N 1
ATOM 1389 C CA . LYS A 1 171 ? -14.688 -12.478 12.952 1.00 84.94 171 LYS A CA 1
ATOM 1390 C C . LYS A 1 171 ? -15.934 -12.770 13.785 1.00 84.94 171 LYS A C 1
ATOM 1392 O O . LYS A 1 171 ? -15.913 -12.637 15.009 1.00 84.94 171 LYS A O 1
ATOM 1397 N N . VAL A 1 172 ? -17.019 -13.170 13.124 1.00 87.88 172 VAL A N 1
ATOM 1398 C CA . VAL A 1 172 ? -18.282 -13.527 13.780 1.00 87.88 172 VAL A CA 1
ATOM 1399 C C . VAL A 1 172 ? -18.127 -14.859 14.510 1.00 87.88 172 VAL A C 1
ATOM 1401 O O . VAL A 1 172 ? -18.493 -14.942 15.683 1.00 87.88 172 VAL A O 1
ATOM 1404 N N . THR A 1 173 ? -17.496 -15.854 13.881 1.00 86.94 173 THR A N 1
ATOM 1405 C CA . THR A 1 173 ? -17.218 -17.164 14.489 1.00 86.94 173 THR A CA 1
ATOM 1406 C C . THR A 1 173 ? -16.371 -17.024 15.747 1.00 86.94 173 THR A C 1
ATOM 1408 O O . THR A 1 173 ? -16.740 -17.544 16.797 1.00 86.94 173 THR A O 1
ATOM 1411 N N . GLN A 1 174 ? -15.286 -16.246 15.694 1.00 85.94 174 GLN A N 1
ATOM 1412 C CA . GLN A 1 174 ? -14.434 -16.001 16.857 1.00 85.94 174 GLN A CA 1
ATOM 1413 C C . GLN A 1 174 ? -15.203 -15.293 17.982 1.00 85.94 174 GLN A C 1
ATOM 1415 O O . GLN A 1 174 ? -15.038 -15.619 19.161 1.00 85.94 174 GLN A O 1
ATOM 1420 N N . LYS A 1 175 ? -16.092 -14.350 17.637 1.00 86.12 175 LYS A N 1
ATOM 1421 C CA . LYS A 1 175 ? -16.913 -13.656 18.633 1.00 86.12 175 LYS A CA 1
ATOM 1422 C C . LYS A 1 175 ? -17.911 -14.601 19.298 1.00 86.12 175 LYS A C 1
ATOM 1424 O O . LYS A 1 175 ? -18.021 -14.570 20.522 1.00 86.12 175 LYS A O 1
ATOM 1429 N N . ILE A 1 176 ? -18.591 -15.444 18.525 1.00 87.94 176 ILE A N 1
ATOM 1430 C CA . ILE A 1 176 ? -19.523 -16.457 19.037 1.00 87.94 176 ILE A CA 1
ATOM 1431 C C . ILE A 1 176 ? -18.780 -17.464 19.926 1.00 87.94 176 ILE A C 1
ATOM 1433 O O . ILE A 1 176 ? -19.201 -17.691 21.060 1.00 87.94 176 ILE A O 1
ATOM 1437 N N . ALA A 1 177 ? -17.621 -17.960 19.489 1.00 86.12 177 ALA A N 1
ATOM 1438 C CA . ALA A 1 177 ? -16.783 -18.869 20.269 1.00 86.12 177 ALA A CA 1
ATOM 1439 C C . ALA A 1 177 ? -16.354 -18.259 21.617 1.00 86.12 177 ALA A C 1
ATOM 1441 O O . ALA A 1 177 ? -16.503 -18.899 22.653 1.00 86.12 177 ALA A O 1
ATOM 1442 N N . SER A 1 178 ? -15.922 -16.990 21.643 1.00 85.62 178 SER A N 1
ATOM 1443 C CA . SER A 1 178 ? -15.557 -16.295 22.895 1.00 85.62 178 SER A CA 1
ATOM 1444 C C . SER A 1 178 ? -16.725 -16.092 23.869 1.00 85.62 178 SER A C 1
ATOM 1446 O O . SER A 1 178 ? -16.506 -15.830 25.047 1.00 85.62 178 SER A O 1
ATOM 1448 N N . LYS A 1 179 ? -17.970 -16.172 23.383 1.00 83.94 179 LYS A N 1
ATOM 1449 C CA . LYS A 1 179 ? -19.187 -16.078 24.200 1.00 83.94 179 LYS A CA 1
ATOM 1450 C C . LYS A 1 179 ? -19.716 -17.442 24.646 1.00 83.94 179 LYS A C 1
ATOM 1452 O O . LYS A 1 179 ? -20.435 -17.489 25.636 1.00 83.94 179 LYS A O 1
ATOM 1457 N N . LEU A 1 180 ? -19.364 -18.511 23.930 1.00 81.44 180 LEU A N 1
ATOM 1458 C CA . LEU A 1 180 ? -19.659 -19.902 24.291 1.00 81.44 180 LEU A CA 1
ATOM 1459 C C . LEU A 1 180 ? -18.634 -20.491 25.269 1.00 81.44 180 LEU A C 1
ATOM 1461 O O . LEU A 1 180 ? -18.948 -21.472 25.940 1.00 81.44 180 LEU A O 1
ATOM 1465 N N . GLN A 1 181 ? -17.425 -19.923 25.357 1.00 71.06 181 GLN A N 1
ATOM 1466 C CA . GLN A 1 181 ? -16.442 -20.351 26.351 1.00 71.06 181 GLN A CA 1
ATOM 1467 C C . GLN A 1 181 ? -16.984 -20.114 27.771 1.00 71.06 181 GLN A C 1
ATOM 1469 O O . GLN A 1 181 ? -17.430 -19.003 28.071 1.00 71.06 181 GLN A O 1
ATOM 1474 N N . PRO A 1 182 ? -16.964 -21.136 28.645 1.00 55.44 182 PRO A N 1
ATOM 1475 C CA . PRO A 1 182 ? -17.404 -20.978 30.021 1.00 55.44 182 PRO A CA 1
ATOM 1476 C C . PRO A 1 182 ? -16.437 -20.047 30.763 1.00 55.44 182 PRO A C 1
ATOM 1478 O O . PRO A 1 182 ? -15.252 -20.353 30.883 1.00 55.44 182 PRO A O 1
ATOM 1481 N N . THR A 1 183 ? -16.948 -18.906 31.232 1.00 44.91 183 THR A N 1
ATOM 1482 C CA . THR A 1 183 ? -16.335 -18.103 32.305 1.00 44.91 183 THR A CA 1
ATOM 1483 C C . THR A 1 183 ? -16.637 -18.704 33.662 1.00 44.91 183 THR A C 1
ATOM 1485 O O . THR A 1 183 ? -17.828 -19.046 33.865 1.00 44.91 183 THR A O 1
#

Secondary structure (DSSP, 8-state):
-HHHHHHHHHHHHHHHHHHHHHHHS------HHHHHHHHHHHHHHHHHHHHHHHHHHHHHHHHHHHHHHHHHHHHHHHHHHHHHHHHHHHHHHHHHHHHHHHHHHHHHHHHHHHHHHHHHHHHTT-PPPS-SSHHHHHHHHHHHHHHHHHHHHHHHHHHHH-GGGHHHHHHHHHHHHHHHS--

Organism: Spermophilus dauricus (NCBI:txid99837)

InterPro domains:
  IPR037386 Coiled-coil domain-containing protein 40 [PTHR16275] (1-181)

pLDDT: mean 89.66, std 10.23, range [44.91, 98.38]